Protein AF-A0A838QCN3-F1 (afdb_monomer_lite)

Sequence (156 aa):
LEPGNYALVCQIGGAREDRSRSHLLNGMVRPLTVVASRGKRASQPKPDVHARIIGEGVVEFSKPLVAGRQVIRVENTTSSRLEFKFMRPPNGVTAREFLAAKGDHDGRPAGGLSSVPQGMTVTTTIDFEPGEYIVGTWASIRHETSRAFTIAHRRR

Structure (mmCIF, N/CA/C/O backbone):
data_AF-A0A838QCN3-F1
#
_entry.id   AF-A0A838QCN3-F1
#
loop_
_atom_site.group_PDB
_atom_site.id
_atom_site.type_symbol
_atom_site.label_atom_id
_atom_site.label_alt_id
_atom_site.label_comp_id
_atom_site.label_asym_id
_atom_site.label_entity_id
_atom_site.label_seq_id
_atom_site.pdbx_PDB_ins_code
_atom_site.Cartn_x
_atom_site.Cartn_y
_atom_site.Cartn_z
_atom_site.occupancy
_atom_site.B_iso_or_equiv
_atom_site.auth_seq_id
_atom_site.auth_comp_id
_atom_site.auth_asym_id
_atom_site.auth_atom_id
_atom_site.pdbx_PDB_model_num
ATOM 1 N N . LEU A 1 1 ? -15.468 3.281 15.623 1.00 86.44 1 LEU A N 1
ATOM 2 C CA . LEU A 1 1 ? -16.842 3.416 15.111 1.00 86.44 1 LEU A CA 1
ATOM 3 C C . LEU A 1 1 ? -17.746 3.094 16.272 1.00 86.44 1 LEU A C 1
ATOM 5 O O . LEU A 1 1 ? -17.476 2.106 16.950 1.00 86.44 1 LEU A O 1
ATOM 9 N N . GLU A 1 2 ? -18.723 3.951 16.525 1.00 92.94 2 GLU A N 1
ATOM 10 C CA . GLU A 1 2 ? -19.750 3.653 17.517 1.00 92.94 2 GLU A CA 1
ATOM 11 C C . GLU A 1 2 ? -20.614 2.475 17.040 1.00 92.94 2 GLU A C 1
ATOM 13 O O . GLU A 1 2 ? -20.627 2.177 15.840 1.00 92.94 2 GLU A O 1
ATOM 18 N N . PRO A 1 3 ? -21.306 1.765 17.945 1.00 95.88 3 PRO A N 1
ATOM 19 C CA . PRO A 1 3 ? -22.254 0.734 17.546 1.00 95.88 3 PRO A CA 1
ATOM 20 C C . PRO A 1 3 ? -23.342 1.318 16.637 1.00 95.88 3 PRO A C 1
ATOM 22 O O . PRO A 1 3 ? -23.923 2.356 16.947 1.00 95.88 3 PRO A O 1
ATOM 25 N N . GLY A 1 4 ? -23.629 0.657 15.517 1.00 97.50 4 GLY A N 1
ATOM 26 C CA . GLY A 1 4 ? -24.594 1.150 14.539 1.00 97.50 4 GLY A CA 1
ATOM 27 C C . GLY A 1 4 ? -24.461 0.510 13.162 1.00 97.50 4 GLY A C 1
ATOM 28 O O . GLY A 1 4 ? -23.613 -0.351 12.927 1.00 97.50 4 GLY A O 1
ATOM 29 N N . ASN A 1 5 ? -25.315 0.946 12.239 1.00 97.94 5 ASN A N 1
ATOM 30 C CA . ASN A 1 5 ? -25.295 0.505 10.848 1.00 97.94 5 ASN A CA 1
ATOM 31 C C . ASN A 1 5 ? -24.594 1.548 9.975 1.00 97.94 5 ASN A C 1
ATOM 33 O O . ASN A 1 5 ? -24.921 2.731 10.008 1.00 97.94 5 ASN A O 1
ATOM 37 N N . TYR A 1 6 ? -23.641 1.081 9.180 1.00 97.31 6 TYR A N 1
ATOM 38 C CA . TYR A 1 6 ? -22.808 1.860 8.275 1.00 97.31 6 TYR A CA 1
ATOM 39 C C . TYR A 1 6 ? -22.867 1.261 6.867 1.00 97.31 6 TYR A C 1
ATOM 41 O O . TYR A 1 6 ? -23.347 0.144 6.664 1.00 97.31 6 TYR A O 1
ATOM 49 N N . ALA A 1 7 ? -22.325 1.987 5.893 1.00 94.88 7 ALA A N 1
ATOM 50 C CA . ALA A 1 7 ? -22.096 1.485 4.547 1.00 94.88 7 ALA A CA 1
ATOM 51 C C . ALA A 1 7 ? -20.616 1.621 4.183 1.00 94.88 7 ALA A C 1
ATOM 53 O O . ALA A 1 7 ? -20.007 2.674 4.370 1.00 94.88 7 ALA A O 1
ATOM 54 N N . LEU A 1 8 ? -20.047 0.553 3.635 1.00 92.81 8 LEU A N 1
ATOM 55 C CA . LEU A 1 8 ? -18.793 0.602 2.896 1.00 92.81 8 LEU A CA 1
ATOM 56 C C . LEU A 1 8 ? -19.123 1.040 1.470 1.00 92.81 8 LEU A C 1
ATOM 58 O O . LEU A 1 8 ? -19.928 0.388 0.809 1.00 92.81 8 LEU A O 1
ATOM 62 N N . VAL A 1 9 ? -18.524 2.138 1.010 1.00 90.81 9 VAL A N 1
ATOM 63 C CA . VAL A 1 9 ? -18.814 2.747 -0.297 1.00 90.81 9 VAL A CA 1
ATOM 64 C C . VAL A 1 9 ? -17.534 2.975 -1.092 1.00 90.81 9 VAL A C 1
ATOM 66 O O . VAL A 1 9 ? -16.522 3.411 -0.542 1.00 90.81 9 VAL A O 1
ATOM 69 N N . CYS A 1 10 ? -17.584 2.724 -2.400 1.00 86.31 10 CYS A N 1
ATOM 70 C CA . CYS A 1 10 ? -16.545 3.148 -3.333 1.00 86.31 10 CYS A CA 1
ATOM 71 C C . CYS A 1 10 ? -16.998 4.418 -4.064 1.00 86.31 10 CYS A C 1
ATOM 73 O O . CYS A 1 10 ? -17.959 4.385 -4.829 1.00 86.31 10 CYS A O 1
ATOM 75 N N . GLN A 1 11 ? -16.304 5.537 -3.843 1.00 84.50 11 GLN A N 1
ATOM 76 C CA . GLN A 1 11 ? -16.621 6.833 -4.469 1.00 84.50 11 GLN A CA 1
ATOM 77 C C . GLN A 1 11 ? -15.823 7.087 -5.759 1.00 84.50 11 GLN A C 1
ATOM 79 O O . GLN A 1 11 ? -15.591 8.230 -6.141 1.00 84.50 11 GLN A O 1
ATOM 84 N N . ILE A 1 12 ? -15.356 6.025 -6.416 1.00 82.94 12 ILE A N 1
ATOM 85 C CA . ILE A 1 12 ? -14.648 6.146 -7.691 1.00 82.94 12 ILE A CA 1
ATOM 86 C C . ILE A 1 12 ? -15.667 6.410 -8.804 1.00 82.94 12 ILE A C 1
ATOM 88 O O . ILE A 1 12 ? -16.693 5.734 -8.891 1.00 82.94 12 ILE A O 1
ATOM 92 N N . GLY A 1 13 ? -15.353 7.392 -9.651 1.00 81.62 13 GLY A N 1
ATOM 93 C CA . GLY A 1 13 ? -16.214 7.850 -10.735 1.00 81.62 13 GLY A CA 1
ATOM 94 C C . GLY A 1 13 ? -17.307 8.798 -10.247 1.00 81.62 13 GLY A C 1
ATOM 95 O O . GLY A 1 13 ? -18.091 8.481 -9.348 1.00 81.62 13 GLY A O 1
ATOM 96 N N . GLY A 1 14 ? -17.356 9.984 -10.849 1.00 79.62 14 GLY A N 1
ATOM 97 C CA . GLY A 1 14 ? -18.348 10.993 -10.520 1.00 79.62 14 GLY A CA 1
ATOM 98 C C . GLY A 1 14 ? -19.618 10.807 -11.342 1.00 79.62 14 GLY A C 1
ATOM 99 O O . GLY A 1 14 ? -19.599 10.792 -12.570 1.00 79.62 14 GLY A O 1
ATOM 100 N N . ALA A 1 15 ? -20.748 10.672 -10.650 1.00 80.81 15 ALA A N 1
ATOM 101 C CA . ALA A 1 15 ? -22.055 10.575 -11.295 1.00 80.81 15 ALA A CA 1
ATOM 102 C C . ALA A 1 15 ? -22.491 11.890 -11.965 1.00 80.81 15 ALA A C 1
ATOM 104 O O . ALA A 1 15 ? -23.442 11.885 -12.743 1.00 80.81 15 ALA A O 1
ATOM 105 N N . ARG A 1 16 ? -21.819 13.005 -11.636 1.00 83.50 16 ARG A N 1
ATOM 106 C CA . ARG A 1 16 ? -22.045 14.313 -12.254 1.00 83.50 16 ARG A CA 1
ATOM 107 C C . ARG A 1 16 ? -21.484 14.353 -13.675 1.00 83.50 16 ARG A C 1
ATOM 109 O O . ARG A 1 16 ? -22.098 14.965 -14.539 1.00 83.50 16 ARG A O 1
ATOM 116 N N . GLU A 1 17 ? -20.342 13.711 -13.894 1.00 82.38 17 GLU A N 1
ATOM 117 C CA . GLU A 1 17 ? -19.676 13.632 -15.190 1.00 82.38 17 GLU A CA 1
ATOM 118 C C . GLU A 1 17 ? -20.224 12.471 -16.026 1.00 82.38 17 GLU A C 1
ATOM 120 O O . 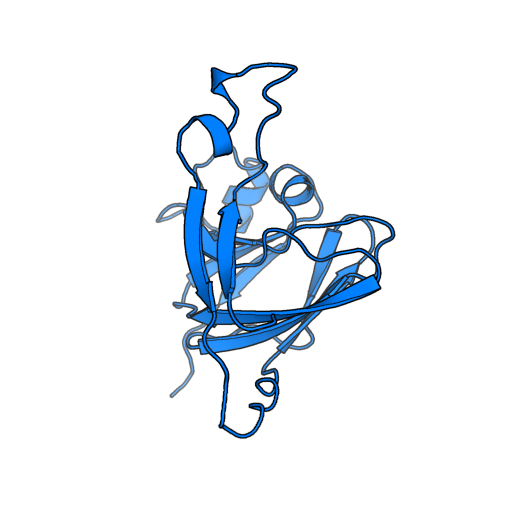GLU A 1 17 ? -20.601 12.668 -17.177 1.00 82.38 17 GLU A O 1
ATOM 125 N N . ASP A 1 18 ? -20.287 11.266 -15.451 1.00 84.88 18 ASP A N 1
ATOM 126 C CA . ASP A 1 18 ? -20.785 10.066 -16.127 1.00 84.88 18 ASP A CA 1
ATOM 127 C C . ASP A 1 18 ? -21.299 9.048 -15.103 1.00 84.88 18 ASP A C 1
ATOM 129 O O . ASP A 1 18 ? -20.542 8.382 -14.387 1.00 84.88 18 ASP A O 1
ATOM 133 N N . ARG A 1 19 ? -22.624 8.887 -15.062 1.00 85.06 19 ARG A N 1
ATOM 134 C CA . ARG A 1 19 ? -23.293 7.953 -14.153 1.00 85.06 19 ARG A CA 1
ATOM 135 C C . ARG A 1 19 ? -22.825 6.509 -14.347 1.00 85.06 19 ARG A C 1
ATOM 137 O O . ARG A 1 19 ? -22.718 5.793 -13.354 1.00 85.06 19 ARG A O 1
ATOM 144 N N . SER A 1 20 ? -22.508 6.099 -15.577 1.00 88.44 20 SER A N 1
ATOM 145 C CA . SER A 1 20 ? -22.066 4.732 -15.886 1.00 88.44 20 SER A CA 1
ATOM 146 C C . SER A 1 20 ? -20.694 4.403 -15.299 1.00 88.44 20 SER A C 1
ATOM 148 O O . SER A 1 20 ? -20.376 3.235 -15.091 1.00 88.44 20 SER A O 1
ATOM 150 N N . ARG A 1 21 ? -19.896 5.421 -14.955 1.00 87.31 21 ARG A N 1
ATOM 151 C CA . ARG A 1 21 ? -18.592 5.259 -14.301 1.00 87.31 21 ARG A CA 1
ATOM 152 C C . ARG A 1 21 ? -18.670 5.295 -12.781 1.00 87.31 21 ARG A C 1
ATOM 154 O O . ARG A 1 21 ? -17.667 5.022 -12.132 1.00 87.31 21 ARG A O 1
ATOM 161 N N . SER A 1 22 ? -19.820 5.627 -12.191 1.00 91.12 22 SER A N 1
ATOM 162 C CA . SER A 1 22 ? -19.945 5.723 -10.737 1.00 91.12 22 SER A CA 1
ATOM 163 C C . SER A 1 22 ? -19.988 4.341 -10.095 1.00 91.12 22 SER A C 1
ATOM 165 O O . SER A 1 22 ? -20.984 3.626 -10.178 1.00 91.12 22 SER A O 1
ATOM 167 N N . HIS A 1 23 ? -18.923 3.980 -9.384 1.00 91.50 23 HIS A N 1
ATOM 168 C CA . HIS A 1 23 ? -18.835 2.693 -8.701 1.00 91.50 23 HIS A CA 1
ATOM 169 C C . HIS A 1 23 ? -19.964 2.514 -7.677 1.00 91.50 23 HIS A C 1
ATOM 171 O O . HIS A 1 23 ? -20.567 1.444 -7.614 1.00 91.50 23 HIS A O 1
ATOM 177 N N . LEU A 1 24 ? -20.301 3.566 -6.920 1.00 91.69 24 LEU A N 1
ATOM 178 C CA . LEU A 1 24 ? -21.406 3.548 -5.959 1.00 91.69 24 LEU A CA 1
ATOM 179 C C . LEU A 1 24 ? -22.745 3.208 -6.629 1.00 91.69 24 LEU A C 1
ATOM 181 O O . LEU A 1 24 ? -23.448 2.310 -6.170 1.00 91.69 24 LEU A O 1
ATOM 185 N N . LEU A 1 25 ? -23.095 3.907 -7.715 1.00 91.50 25 LEU A N 1
ATOM 186 C CA . LEU A 1 25 ? -24.373 3.699 -8.406 1.00 91.50 25 LEU A CA 1
ATOM 187 C C . LEU A 1 25 ? -24.415 2.385 -9.193 1.00 91.50 25 LEU A C 1
ATOM 189 O O . LEU A 1 25 ? -25.497 1.852 -9.415 1.00 91.50 25 LEU A O 1
ATOM 193 N N . ASN A 1 26 ? -23.249 1.836 -9.531 1.00 91.19 26 ASN A N 1
ATOM 194 C CA . ASN A 1 26 ? -23.091 0.502 -10.106 1.00 91.19 26 ASN A CA 1
ATOM 195 C C . ASN A 1 26 ? -23.017 -0.613 -9.045 1.00 91.19 26 ASN A C 1
ATOM 197 O O . ASN A 1 26 ? -22.649 -1.744 -9.356 1.00 91.19 26 ASN A O 1
ATOM 201 N N . GLY A 1 27 ? -23.357 -0.316 -7.787 1.00 93.25 27 GLY A N 1
ATOM 202 C CA . GLY A 1 27 ? -23.536 -1.328 -6.747 1.00 93.25 27 GLY A CA 1
ATOM 203 C C . GLY A 1 27 ? -22.300 -1.630 -5.901 1.00 93.25 27 GLY A C 1
ATOM 204 O O . GLY A 1 27 ? -22.347 -2.559 -5.097 1.00 93.25 27 GLY A O 1
ATOM 205 N N . MET A 1 28 ? -21.213 -0.850 -5.993 1.00 94.56 28 MET A N 1
ATOM 206 C CA . MET A 1 28 ? -20.080 -0.951 -5.055 1.00 94.56 28 MET A CA 1
ATOM 207 C C . MET A 1 28 ? -20.399 -0.295 -3.703 1.00 94.56 28 MET A C 1
ATOM 209 O O . MET A 1 28 ? -19.743 0.653 -3.255 1.00 94.56 28 MET A O 1
ATOM 213 N N . VAL A 1 29 ? -21.426 -0.831 -3.051 1.00 95.19 29 VAL A N 1
ATOM 214 C CA . VAL A 1 29 ? -21.869 -0.493 -1.704 1.00 95.19 29 VAL A CA 1
ATOM 215 C C . VAL A 1 29 ? -22.172 -1.772 -0.935 1.00 95.19 29 VAL A C 1
ATOM 217 O O . VAL A 1 29 ? -22.745 -2.716 -1.476 1.00 95.19 29 VAL A O 1
ATOM 220 N N . ARG A 1 30 ? -21.788 -1.823 0.342 1.00 96.88 30 ARG A N 1
ATOM 221 C CA . ARG A 1 30 ? -22.092 -2.963 1.214 1.00 96.88 30 ARG A CA 1
ATOM 222 C C . ARG A 1 30 ? -22.452 -2.502 2.626 1.00 96.88 30 ARG A C 1
ATOM 224 O O . ARG A 1 30 ? -21.727 -1.669 3.172 1.00 96.88 30 ARG A O 1
ATOM 231 N N . PRO A 1 31 ? -23.526 -3.030 3.241 1.00 96.25 31 PRO A N 1
ATOM 232 C CA . PRO A 1 31 ? -23.837 -2.722 4.630 1.00 96.25 31 PRO A CA 1
ATOM 233 C C . PRO A 1 31 ? -22.763 -3.280 5.573 1.00 96.25 31 PRO A C 1
ATOM 235 O O . PRO A 1 31 ? -22.201 -4.353 5.343 1.00 96.25 31 PRO A O 1
ATOM 238 N N . LEU A 1 32 ? -22.500 -2.542 6.647 1.00 96.56 32 LEU A N 1
ATOM 239 C CA . LEU A 1 32 ? -21.604 -2.902 7.738 1.00 96.56 32 LEU A CA 1
ATOM 240 C C . LEU A 1 32 ? -22.307 -2.613 9.064 1.00 96.56 32 LEU A C 1
ATOM 242 O O . LEU A 1 32 ? -22.543 -1.456 9.401 1.00 96.56 32 LEU A O 1
ATOM 246 N N . THR A 1 33 ? -22.587 -3.649 9.845 1.00 97.56 33 THR A N 1
ATOM 247 C CA . THR A 1 33 ? -23.078 -3.480 11.216 1.00 97.56 33 THR A CA 1
ATOM 248 C C . THR A 1 33 ? -21.900 -3.511 12.179 1.00 97.56 33 THR A C 1
ATOM 250 O O . THR A 1 33 ? -21.170 -4.497 12.264 1.00 97.56 33 THR A O 1
ATOM 253 N N . VAL A 1 34 ? -21.712 -2.418 12.911 1.00 95.81 34 VAL A N 1
ATOM 254 C CA . VAL A 1 34 ? -20.744 -2.305 14.000 1.00 95.81 34 VAL A CA 1
ATOM 255 C C . VAL A 1 34 ? -21.466 -2.619 15.303 1.00 95.81 34 VAL A C 1
ATOM 257 O O . VAL A 1 34 ? -22.446 -1.967 15.655 1.00 95.81 34 VAL A O 1
ATOM 260 N N . VAL A 1 35 ? -20.970 -3.612 16.032 1.00 94.88 35 VAL A N 1
ATOM 261 C CA . VAL A 1 35 ? -21.467 -3.971 17.366 1.00 94.88 35 VAL A CA 1
ATOM 262 C C . VAL A 1 35 ? -20.575 -3.381 18.452 1.00 94.88 35 VAL A C 1
ATOM 264 O O . VAL A 1 35 ? -19.389 -3.127 18.232 1.00 94.88 35 VAL A O 1
ATOM 267 N N . ALA A 1 36 ? -21.134 -3.184 19.646 1.00 92.81 36 ALA A N 1
ATOM 268 C CA . ALA A 1 36 ? -20.362 -2.745 20.802 1.00 92.81 36 ALA A CA 1
ATOM 269 C C . ALA A 1 36 ? -19.256 -3.753 21.134 1.00 92.81 36 ALA A C 1
ATOM 271 O O . ALA A 1 36 ? -19.523 -4.920 21.424 1.00 92.81 36 ALA A O 1
ATOM 272 N N . SER A 1 37 ? -18.006 -3.285 21.132 1.00 88.44 37 SER A N 1
ATOM 273 C CA . SER A 1 37 ? -16.895 -4.077 21.649 1.00 88.44 37 SER A CA 1
ATOM 274 C C . SER A 1 37 ? -16.901 -4.022 23.171 1.00 88.44 37 SER A C 1
ATOM 276 O O . SER A 1 37 ? -16.817 -2.947 23.758 1.00 88.44 37 SER A O 1
ATOM 278 N N . ARG A 1 38 ? -16.941 -5.193 23.808 1.00 86.25 38 ARG A N 1
ATOM 279 C CA . ARG A 1 38 ? -16.686 -5.350 25.251 1.00 86.25 38 ARG A CA 1
ATOM 280 C C . ARG A 1 38 ? -15.249 -5.792 25.548 1.00 86.25 38 ARG A C 1
ATOM 282 O O . ARG A 1 38 ? -14.867 -5.920 26.705 1.00 86.25 38 ARG A O 1
ATOM 289 N N . GLY A 1 39 ? -14.460 -6.059 24.505 1.00 83.56 39 GLY A N 1
ATOM 290 C CA . GLY A 1 39 ? -13.083 -6.530 24.617 1.00 83.56 39 GLY A CA 1
ATOM 291 C C . GLY A 1 39 ? -12.073 -5.391 24.740 1.00 83.56 39 GLY A C 1
ATOM 292 O O . GLY A 1 39 ? -12.334 -4.256 24.333 1.00 83.56 39 GLY A O 1
ATOM 293 N N . LYS A 1 40 ? -10.880 -5.716 25.258 1.00 84.62 40 LYS A N 1
ATOM 294 C CA . LYS A 1 40 ? -9.736 -4.796 25.231 1.00 84.62 40 LYS A CA 1
ATOM 295 C C . LYS A 1 40 ? -9.415 -4.428 23.785 1.00 84.62 40 LYS A C 1
ATOM 297 O O . LYS A 1 40 ? -9.402 -5.286 22.903 1.00 84.62 40 LYS A O 1
ATOM 302 N N . ARG A 1 41 ? -9.126 -3.147 23.551 1.00 83.81 41 ARG A N 1
ATOM 303 C CA . ARG A 1 41 ? -8.653 -2.669 22.251 1.00 83.81 41 ARG A CA 1
ATOM 304 C C . ARG A 1 41 ? -7.368 -3.419 21.891 1.00 83.81 41 ARG A C 1
ATOM 306 O O . ARG A 1 41 ? -6.399 -3.362 22.645 1.00 83.81 41 ARG A O 1
ATOM 313 N N . ALA A 1 42 ? -7.372 -4.107 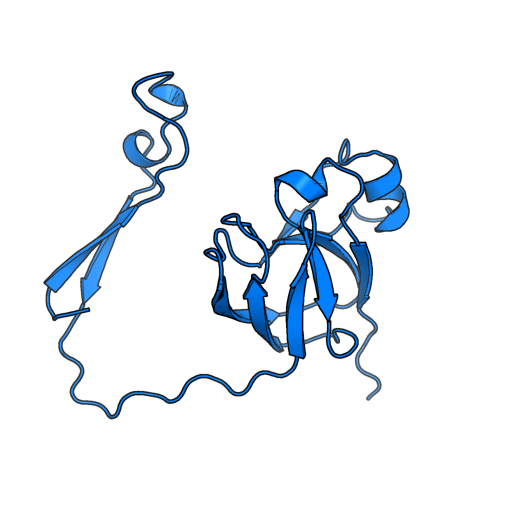20.751 1.00 84.19 42 ALA A N 1
ATOM 314 C CA . ALA A 1 42 ? -6.169 -4.735 20.225 1.00 84.19 42 ALA A CA 1
ATOM 315 C C . ALA A 1 42 ? -5.104 -3.666 19.937 1.00 84.19 42 ALA A C 1
ATOM 317 O O . ALA A 1 42 ? -5.417 -2.581 19.433 1.00 84.19 42 ALA A O 1
ATOM 318 N N . SER A 1 43 ? -3.849 -3.969 20.263 1.00 88.19 43 SER A N 1
ATOM 319 C CA . SER A 1 43 ? -2.716 -3.156 19.835 1.00 88.19 43 SER A CA 1
ATOM 320 C C . SER A 1 43 ? -2.568 -3.222 18.315 1.00 88.19 43 SER A C 1
ATOM 322 O O . SER A 1 43 ? -2.989 -4.182 17.665 1.00 88.19 43 SER A O 1
ATOM 324 N N . GLN A 1 44 ? -1.961 -2.188 17.732 1.00 86.06 44 GLN A N 1
ATOM 325 C CA . GLN A 1 44 ? -1.586 -2.262 16.325 1.00 86.06 44 GLN A CA 1
ATOM 326 C C . GLN A 1 44 ? -0.555 -3.383 16.116 1.00 86.06 44 GLN A C 1
ATOM 328 O O . GLN A 1 44 ? 0.315 -3.572 16.974 1.00 86.06 44 GLN A O 1
ATOM 333 N N . PRO A 1 45 ? -0.617 -4.105 14.983 1.00 91.00 45 PRO A N 1
ATOM 334 C CA . PRO A 1 45 ? 0.418 -5.061 14.625 1.00 91.00 45 PRO A CA 1
ATOM 335 C C . PRO A 1 45 ? 1.793 -4.388 14.600 1.00 91.00 45 PRO A C 1
ATOM 337 O O . PRO A 1 45 ? 1.943 -3.286 14.064 1.00 91.00 45 PRO A O 1
ATOM 340 N N . LYS A 1 46 ? 2.804 -5.057 15.162 1.00 95.69 46 LYS A N 1
ATOM 341 C CA . LYS A 1 46 ? 4.194 -4.608 15.047 1.00 95.69 46 LYS A CA 1
ATOM 342 C C . LYS A 1 46 ? 4.603 -4.677 13.569 1.00 95.69 46 LYS A C 1
ATOM 344 O O . LYS A 1 46 ? 4.430 -5.738 12.972 1.00 95.69 46 LYS A O 1
ATOM 349 N N . PRO A 1 47 ? 5.128 -3.592 12.974 1.00 97.31 47 PRO A N 1
ATOM 350 C CA . PRO A 1 47 ? 5.548 -3.622 11.584 1.00 97.31 47 PRO A CA 1
ATOM 351 C C . PRO A 1 47 ? 6.802 -4.475 11.407 1.00 97.31 47 PRO A C 1
ATOM 353 O O . PRO A 1 47 ? 7.756 -4.375 12.181 1.00 97.31 47 PRO A O 1
ATOM 356 N N . ASP A 1 48 ? 6.802 -5.273 10.346 1.00 97.75 48 ASP A N 1
ATOM 357 C CA . ASP A 1 48 ? 7.990 -5.948 9.850 1.00 97.75 48 ASP A CA 1
ATOM 358 C C . ASP A 1 48 ? 8.868 -4.955 9.094 1.00 97.75 48 ASP A C 1
ATOM 360 O O . ASP A 1 48 ? 10.079 -4.940 9.299 1.00 97.75 48 ASP A O 1
ATOM 364 N N . VAL A 1 49 ? 8.263 -4.113 8.248 1.00 97.31 49 VAL A N 1
ATOM 365 C CA . VAL A 1 49 ? 8.940 -3.166 7.349 1.00 97.31 49 VAL A CA 1
ATOM 366 C C . VAL A 1 49 ? 8.290 -1.788 7.447 1.00 97.31 49 VAL A C 1
ATOM 368 O O . VAL A 1 49 ? 7.073 -1.665 7.589 1.00 97.31 49 VAL A O 1
ATOM 371 N N . HIS A 1 50 ? 9.106 -0.741 7.353 1.00 97.88 50 HIS A N 1
ATOM 372 C CA . HIS A 1 50 ? 8.632 0.629 7.201 1.00 97.88 50 HIS A CA 1
ATOM 373 C C . HIS A 1 50 ? 8.772 1.035 5.736 1.00 97.88 50 HIS A C 1
ATOM 375 O O . HIS A 1 50 ? 9.828 0.829 5.140 1.00 97.88 50 HIS A O 1
ATOM 381 N N . ALA A 1 51 ? 7.713 1.600 5.168 1.00 96.81 51 ALA A N 1
ATOM 382 C CA . ALA A 1 51 ? 7.698 2.179 3.837 1.00 96.81 51 ALA A CA 1
ATOM 383 C C . ALA A 1 51 ? 7.452 3.687 3.948 1.00 96.81 51 ALA A C 1
ATOM 385 O O . ALA A 1 51 ? 6.540 4.108 4.657 1.00 96.81 51 ALA A O 1
ATOM 386 N N . ARG A 1 52 ? 8.235 4.494 3.237 1.00 96.31 52 ARG A N 1
ATOM 387 C CA . ARG A 1 52 ? 8.027 5.938 3.105 1.00 96.31 52 ARG A CA 1
ATOM 388 C C . ARG A 1 52 ? 7.701 6.278 1.662 1.00 96.31 52 ARG A C 1
ATOM 390 O O . ARG A 1 52 ? 8.409 5.842 0.759 1.00 96.31 52 ARG A O 1
ATOM 397 N N . ILE A 1 53 ? 6.644 7.057 1.466 1.00 93.38 53 ILE A N 1
ATOM 398 C CA . ILE A 1 53 ? 6.295 7.666 0.184 1.00 93.38 53 ILE A CA 1
ATOM 399 C C . ILE A 1 53 ? 6.833 9.093 0.203 1.00 93.38 53 ILE A C 1
ATOM 401 O O . ILE A 1 53 ? 6.409 9.899 1.035 1.00 93.38 53 ILE A O 1
ATOM 405 N N . ILE A 1 54 ? 7.774 9.381 -0.692 1.00 90.62 54 ILE A N 1
ATOM 406 C CA . ILE A 1 54 ? 8.530 10.635 -0.742 1.00 90.62 54 ILE A CA 1
ATOM 407 C C . ILE A 1 54 ? 8.464 11.262 -2.137 1.00 90.62 54 ILE A C 1
ATOM 409 O O . ILE A 1 54 ? 8.152 10.580 -3.116 1.00 90.62 54 ILE A O 1
ATOM 413 N N . GLY A 1 55 ? 8.796 12.554 -2.226 1.00 86.62 55 GLY A N 1
ATOM 414 C CA . GLY A 1 55 ? 8.879 13.283 -3.496 1.00 86.62 55 GLY A CA 1
ATOM 415 C C . GLY A 1 55 ? 7.631 13.088 -4.360 1.00 86.62 55 GLY A C 1
ATOM 416 O O . GLY A 1 55 ? 6.507 13.227 -3.883 1.00 86.62 55 GLY A O 1
ATOM 417 N N . GLU A 1 56 ? 7.837 12.696 -5.613 1.00 80.00 56 GLU A N 1
ATOM 418 C CA . GLU A 1 56 ? 6.783 12.427 -6.599 1.00 80.00 56 GLU A CA 1
ATOM 419 C C . GLU A 1 56 ? 6.251 10.977 -6.538 1.00 80.00 56 GLU A C 1
ATOM 421 O O . GLU A 1 56 ? 6.019 10.320 -7.555 1.00 80.00 56 GLU A O 1
ATOM 426 N N . GLY A 1 57 ? 6.068 10.443 -5.326 1.00 79.25 57 GLY A N 1
ATOM 427 C CA . GLY A 1 57 ? 5.490 9.112 -5.106 1.00 79.25 57 GLY A CA 1
ATOM 428 C C . GLY A 1 57 ? 6.494 7.958 -5.105 1.00 79.25 57 GLY A C 1
ATOM 429 O O . GLY A 1 57 ? 6.091 6.800 -5.223 1.00 79.25 57 GLY A O 1
ATOM 430 N N . VAL A 1 58 ? 7.785 8.254 -4.938 1.00 85.69 58 VAL A N 1
ATOM 431 C CA . VAL A 1 58 ? 8.828 7.235 -4.776 1.00 85.69 58 VAL A CA 1
ATOM 432 C C . VAL A 1 58 ? 8.623 6.511 -3.450 1.00 85.69 58 VAL A C 1
ATOM 434 O O . VAL A 1 58 ? 8.392 7.134 -2.414 1.00 85.69 58 VAL A O 1
ATOM 437 N N . VAL A 1 59 ? 8.737 5.185 -3.483 1.00 90.88 59 VAL A N 1
ATOM 438 C CA . VAL A 1 59 ? 8.620 4.334 -2.298 1.00 90.88 59 VAL A CA 1
ATOM 439 C C . VAL A 1 59 ? 9.996 3.863 -1.840 1.00 90.88 59 VAL A C 1
ATOM 441 O O . VAL A 1 59 ? 10.750 3.242 -2.593 1.00 90.88 59 VAL A O 1
ATOM 444 N N . GLU A 1 60 ? 10.309 4.107 -0.574 1.00 93.25 60 GLU A N 1
ATOM 445 C CA . GLU A 1 60 ? 11.508 3.604 0.091 1.00 93.25 60 GLU A CA 1
ATOM 446 C C . GLU A 1 60 ? 11.135 2.631 1.200 1.00 93.25 60 GLU A C 1
ATOM 448 O O . GLU A 1 60 ? 10.297 2.941 2.045 1.00 93.25 60 GLU A O 1
ATOM 453 N N . PHE A 1 61 ? 11.781 1.466 1.221 1.00 95.00 61 PHE A N 1
ATOM 454 C CA . PHE A 1 61 ? 11.625 0.489 2.292 1.00 95.00 61 PHE A CA 1
ATOM 455 C C . PHE A 1 61 ? 12.824 0.528 3.232 1.00 95.00 61 PHE A C 1
ATOM 457 O O . PHE A 1 61 ? 13.966 0.597 2.787 1.00 95.00 61 PHE A O 1
ATOM 464 N N . SER A 1 62 ? 12.576 0.393 4.534 1.00 96.69 62 SER A N 1
ATOM 465 C CA . SER A 1 62 ? 13.632 0.323 5.551 1.00 96.69 62 SER A CA 1
ATOM 466 C C . SER A 1 62 ? 14.516 -0.922 5.434 1.00 96.69 62 SER A C 1
ATOM 468 O O . SER A 1 62 ? 15.603 -0.962 5.999 1.00 96.69 62 SER A O 1
ATOM 470 N N . LYS A 1 63 ? 14.020 -1.970 4.769 1.00 94.50 63 LYS A N 1
ATOM 471 C CA . LYS A 1 63 ? 14.738 -3.206 4.439 1.00 94.50 63 LYS A CA 1
ATOM 472 C C . LYS A 1 63 ? 14.024 -3.932 3.288 1.00 94.50 63 LYS A C 1
ATOM 474 O O . LYS A 1 63 ? 12.850 -3.641 3.049 1.00 94.50 63 LYS A O 1
ATOM 479 N N . PRO A 1 64 ? 14.681 -4.884 2.601 1.00 93.69 64 PRO A N 1
ATOM 480 C CA . PRO A 1 64 ? 14.041 -5.669 1.548 1.00 93.69 64 PRO A CA 1
ATOM 481 C C . PRO A 1 64 ? 12.786 -6.408 2.034 1.00 93.69 64 PRO A C 1
ATOM 483 O O . PRO A 1 64 ? 12.757 -6.934 3.150 1.00 93.69 64 PRO A O 1
ATOM 486 N N . LEU A 1 65 ? 11.765 -6.472 1.176 1.00 93.44 65 LEU A N 1
ATOM 487 C CA . LEU A 1 65 ? 10.589 -7.318 1.387 1.00 93.44 65 LEU A CA 1
ATOM 488 C C . LEU A 1 65 ? 10.959 -8.792 1.172 1.00 93.44 65 LEU A C 1
ATOM 490 O O . LEU A 1 65 ? 11.793 -9.120 0.328 1.00 93.44 65 LEU A O 1
ATOM 494 N N . VAL A 1 66 ? 10.321 -9.686 1.926 1.00 94.94 66 VAL A N 1
ATOM 495 C CA . VAL A 1 66 ? 10.526 -11.139 1.829 1.00 94.94 66 VAL A CA 1
ATOM 496 C C . VAL A 1 66 ? 9.195 -11.858 1.661 1.00 94.94 66 VAL A C 1
ATOM 498 O O . VAL A 1 66 ? 8.150 -11.336 2.049 1.00 94.94 66 VAL A O 1
ATOM 501 N N . ALA A 1 67 ? 9.245 -13.071 1.108 1.00 95.62 67 ALA A N 1
ATOM 502 C CA . ALA A 1 67 ? 8.063 -13.903 0.946 1.00 95.62 67 ALA A CA 1
ATOM 503 C C . ALA A 1 67 ? 7.390 -14.233 2.295 1.00 95.62 67 ALA A C 1
ATOM 505 O O . ALA A 1 67 ? 8.049 -14.376 3.333 1.00 95.62 67 ALA A O 1
ATOM 506 N N . GLY A 1 68 ? 6.072 -14.407 2.243 1.00 96.06 68 GLY A N 1
ATOM 507 C CA . GLY A 1 68 ? 5.177 -14.608 3.375 1.00 96.06 68 GLY A CA 1
ATOM 508 C C . GLY A 1 68 ? 4.453 -13.331 3.799 1.00 96.06 68 GLY A C 1
ATOM 509 O O . GLY A 1 68 ? 4.524 -12.290 3.144 1.00 96.06 68 GLY A O 1
ATOM 510 N N . ARG A 1 69 ? 3.746 -13.429 4.927 1.00 96.31 69 ARG A N 1
ATOM 511 C CA . ARG A 1 69 ? 3.021 -12.317 5.543 1.00 96.31 69 ARG A CA 1
ATOM 512 C C . ARG A 1 69 ? 3.989 -11.217 5.980 1.00 96.31 69 ARG A C 1
ATOM 514 O O . ARG A 1 69 ? 4.911 -11.488 6.747 1.00 96.31 69 ARG A O 1
ATOM 521 N N . GLN A 1 70 ? 3.764 -9.992 5.516 1.00 96.44 70 GLN A N 1
ATOM 522 C CA . GLN A 1 70 ? 4.512 -8.791 5.894 1.00 96.44 70 GLN A CA 1
ATOM 523 C C . GLN A 1 70 ? 3.553 -7.717 6.405 1.00 96.44 70 GLN A C 1
ATOM 525 O O . GLN A 1 70 ? 2.657 -7.275 5.681 1.00 96.44 70 GLN A O 1
ATOM 530 N N . VAL A 1 71 ? 3.759 -7.259 7.637 1.00 97.50 71 VAL A N 1
ATOM 531 C CA . VAL A 1 71 ? 3.124 -6.057 8.181 1.00 97.50 71 VAL A CA 1
ATOM 532 C C . VAL A 1 71 ? 3.959 -4.847 7.776 1.00 97.50 71 VAL A C 1
ATOM 534 O O . VAL A 1 71 ? 5.103 -4.693 8.202 1.00 97.50 71 VAL A O 1
ATOM 537 N N . ILE A 1 72 ? 3.382 -3.961 6.971 1.00 97.62 72 ILE A N 1
ATOM 538 C CA . ILE A 1 72 ? 4.069 -2.779 6.454 1.00 97.62 72 ILE A CA 1
ATOM 539 C C . ILE A 1 72 ? 3.448 -1.534 7.078 1.00 97.62 72 ILE A C 1
ATOM 541 O O . ILE A 1 72 ? 2.250 -1.284 6.924 1.00 97.62 72 ILE A O 1
ATOM 545 N N . ARG A 1 73 ? 4.272 -0.731 7.753 1.00 97.88 73 ARG A N 1
ATOM 546 C CA . ARG A 1 73 ? 3.908 0.624 8.179 1.00 97.88 73 ARG A CA 1
ATOM 547 C C . ARG A 1 73 ? 4.267 1.594 7.061 1.00 97.88 73 ARG A C 1
ATOM 549 O O . ARG A 1 73 ? 5.445 1.794 6.793 1.00 97.88 73 ARG A O 1
ATOM 556 N N . VAL A 1 74 ? 3.263 2.186 6.429 1.00 97.56 74 VAL A N 1
ATOM 557 C CA . VAL A 1 74 ? 3.411 3.111 5.303 1.00 97.56 74 VAL A CA 1
ATOM 558 C C . VAL A 1 74 ? 3.224 4.539 5.796 1.00 97.56 74 VAL A C 1
ATOM 560 O O . VAL A 1 74 ? 2.188 4.861 6.370 1.00 97.56 74 VAL A O 1
ATOM 563 N N . GLU A 1 75 ? 4.206 5.397 5.570 1.00 97.50 75 GLU A N 1
ATOM 564 C CA . GLU A 1 75 ? 4.164 6.824 5.877 1.00 97.50 75 GLU A CA 1
ATOM 565 C C . GLU A 1 75 ? 4.142 7.623 4.573 1.00 97.50 75 GLU A C 1
ATOM 567 O O . GLU A 1 75 ? 5.004 7.432 3.716 1.00 97.50 75 GLU A O 1
ATOM 572 N N . ASN A 1 76 ? 3.172 8.523 4.415 1.00 96.19 76 ASN A N 1
ATOM 573 C CA . ASN A 1 76 ? 3.157 9.461 3.299 1.00 96.19 76 ASN A CA 1
ATOM 574 C C . ASN A 1 76 ? 3.704 10.817 3.746 1.00 96.19 76 ASN A C 1
ATOM 576 O O . ASN A 1 76 ? 3.019 11.561 4.447 1.00 96.19 76 ASN A O 1
ATOM 580 N N . THR A 1 77 ? 4.918 11.149 3.307 1.00 95.81 77 THR A N 1
ATOM 581 C CA . THR A 1 77 ? 5.565 12.425 3.646 1.00 95.81 77 THR A CA 1
ATOM 582 C C . THR A 1 77 ? 5.399 13.484 2.563 1.00 95.81 77 THR A C 1
ATOM 584 O O . THR A 1 77 ? 6.033 14.534 2.630 1.00 95.81 77 THR A O 1
ATOM 587 N N . THR A 1 78 ? 4.604 13.203 1.532 1.00 91.31 78 THR A N 1
ATOM 588 C CA . THR A 1 78 ? 4.318 14.149 0.451 1.00 91.31 78 THR A CA 1
ATOM 589 C C . THR A 1 78 ? 3.190 15.100 0.845 1.00 91.31 78 THR A C 1
ATOM 591 O O . THR A 1 78 ? 2.475 14.871 1.822 1.00 91.31 78 THR A O 1
ATOM 594 N N . SER A 1 79 ? 2.996 16.158 0.059 1.00 91.12 79 SER A N 1
ATOM 595 C CA . SER A 1 79 ? 1.907 17.128 0.225 1.00 91.12 79 SER A CA 1
ATOM 596 C C . SER A 1 79 ? 0.577 16.685 -0.400 1.00 91.12 79 SER A C 1
ATOM 598 O O . SER A 1 79 ? -0.365 17.467 -0.445 1.00 91.12 79 SER A O 1
ATOM 600 N N . SER A 1 80 ? 0.484 15.454 -0.911 1.00 88.31 80 SER A N 1
ATOM 601 C CA . SER A 1 80 ? -0.700 14.952 -1.613 1.00 88.31 80 SER A CA 1
ATOM 602 C C . SER A 1 80 ? -1.181 13.634 -1.026 1.00 88.31 80 SER A C 1
ATOM 604 O O . SER A 1 80 ? -0.410 12.851 -0.477 1.00 88.31 80 SER A O 1
ATOM 606 N N . ARG A 1 81 ? -2.478 13.349 -1.166 1.00 90.06 81 ARG A N 1
ATOM 607 C CA . ARG A 1 81 ? -2.999 11.994 -0.948 1.00 90.06 81 ARG A CA 1
ATOM 608 C C . ARG A 1 81 ? -2.468 11.096 -2.059 1.00 90.06 81 ARG A C 1
ATOM 610 O O . ARG A 1 81 ? -2.674 11.395 -3.229 1.00 90.06 81 ARG A O 1
ATOM 617 N N . LEU A 1 82 ? -1.850 9.983 -1.684 1.00 90.25 82 LEU A N 1
ATOM 618 C CA . LEU A 1 82 ? -1.296 9.025 -2.634 1.00 90.25 82 LEU A CA 1
ATOM 619 C C . LEU A 1 82 ? -1.829 7.627 -2.368 1.00 90.25 82 LEU A C 1
ATOM 621 O O . LEU A 1 82 ? -2.337 7.323 -1.292 1.00 90.25 82 LEU A O 1
ATOM 625 N N . GLU A 1 83 ? -1.709 6.768 -3.364 1.00 88.62 83 GLU A N 1
ATOM 626 C CA . GLU A 1 83 ? -1.896 5.336 -3.183 1.00 88.62 83 GLU A CA 1
ATOM 627 C C . GLU A 1 83 ? -0.564 4.663 -2.860 1.00 88.62 83 GLU A C 1
ATOM 629 O O . GLU A 1 83 ? 0.500 5.228 -3.080 1.00 88.62 83 GLU A O 1
ATOM 634 N N . PHE A 1 84 ? -0.621 3.428 -2.389 1.00 92.50 84 PHE A N 1
ATOM 635 C CA . PHE A 1 84 ? 0.549 2.579 -2.219 1.00 92.50 84 PHE A CA 1
ATOM 636 C C . PHE A 1 84 ? 0.171 1.189 -2.698 1.00 92.50 84 PHE A C 1
ATOM 638 O O . PHE A 1 84 ? -0.547 0.483 -2.001 1.00 92.50 84 PHE A O 1
ATOM 645 N N . LYS A 1 85 ? 0.566 0.811 -3.909 1.00 89.88 85 LYS A N 1
ATOM 646 C CA . LYS A 1 85 ? 0.084 -0.397 -4.579 1.00 89.88 85 LYS A CA 1
ATOM 647 C C . LYS A 1 85 ? 1.229 -1.286 -5.006 1.00 89.88 85 LYS A C 1
ATOM 649 O O . LYS A 1 85 ? 2.268 -0.806 -5.449 1.00 89.88 85 LYS A O 1
ATOM 654 N N . PHE A 1 86 ? 0.971 -2.583 -4.925 1.00 92.00 86 PHE A N 1
ATOM 655 C CA . PHE A 1 86 ? 1.807 -3.603 -5.525 1.00 92.00 86 PHE A CA 1
ATOM 656 C C . PHE A 1 86 ? 1.115 -4.195 -6.742 1.00 92.00 86 PHE A C 1
ATOM 658 O O . PHE A 1 86 ? -0.091 -4.457 -6.727 1.00 92.00 86 PHE A O 1
ATOM 665 N N . MET A 1 87 ? 1.898 -4.455 -7.779 1.00 89.50 87 MET A N 1
ATOM 666 C CA . MET A 1 87 ? 1.474 -5.229 -8.937 1.00 89.50 87 MET A CA 1
ATOM 667 C C . MET A 1 87 ? 2.503 -6.297 -9.250 1.00 89.50 87 MET A C 1
ATOM 669 O O . MET A 1 87 ? 3.690 -6.125 -8.974 1.00 89.50 87 MET A O 1
ATOM 673 N N . ARG A 1 88 ? 2.045 -7.383 -9.861 1.00 90.94 88 ARG A N 1
ATOM 674 C CA . ARG A 1 88 ? 2.911 -8.400 -10.449 1.00 90.94 88 ARG A CA 1
ATOM 675 C C . ARG A 1 88 ? 2.867 -8.269 -11.963 1.00 90.94 88 ARG A C 1
ATOM 677 O O . ARG A 1 88 ? 1.769 -8.107 -12.507 1.00 90.94 88 ARG A O 1
ATOM 684 N N . PRO A 1 89 ? 4.021 -8.331 -12.639 1.00 89.12 89 PRO A N 1
ATOM 685 C CA . PRO A 1 89 ? 4.035 -8.393 -14.088 1.00 89.12 89 PRO A CA 1
ATOM 686 C C . PRO A 1 89 ? 3.391 -9.710 -14.567 1.00 89.12 89 PRO A C 1
ATOM 688 O O . PRO A 1 89 ? 3.251 -10.656 -13.778 1.00 89.12 89 PRO A O 1
ATOM 691 N N . PRO A 1 90 ? 2.977 -9.794 -15.842 1.00 87.38 90 PRO A N 1
ATOM 692 C CA . PRO A 1 90 ? 2.565 -11.054 -16.447 1.00 87.38 90 PRO A CA 1
ATOM 693 C C . PRO A 1 90 ? 3.642 -12.138 -16.323 1.00 87.38 90 PRO A C 1
ATOM 695 O O . PRO A 1 90 ? 4.832 -11.854 -16.182 1.00 87.38 90 PRO A O 1
ATOM 698 N N . ASN A 1 91 ? 3.228 -13.401 -16.415 1.00 84.81 91 ASN A N 1
ATOM 699 C CA . ASN A 1 91 ? 4.165 -14.520 -16.379 1.00 84.81 91 ASN A CA 1
ATOM 700 C C . ASN A 1 91 ? 5.206 -14.388 -17.501 1.00 84.81 91 ASN A C 1
ATOM 702 O O . ASN A 1 91 ? 4.849 -14.164 -18.654 1.00 84.81 91 ASN A O 1
ATOM 706 N N . GLY A 1 92 ? 6.483 -14.558 -17.156 1.00 85.31 92 GLY A N 1
ATOM 707 C CA . GLY A 1 92 ? 7.593 -14.432 -18.104 1.00 85.31 92 GLY A CA 1
ATOM 708 C C . GLY A 1 92 ? 8.043 -12.994 -18.384 1.00 85.31 92 GLY A C 1
ATOM 709 O O . GLY A 1 92 ? 9.020 -12.826 -19.101 1.00 85.31 92 GLY A O 1
ATOM 710 N N . VAL A 1 93 ? 7.390 -11.981 -17.801 1.00 88.00 93 VAL A N 1
ATOM 711 C CA . VAL A 1 93 ? 7.794 -10.570 -17.895 1.00 88.00 93 VAL A CA 1
ATOM 712 C C . VAL A 1 93 ? 8.459 -10.152 -16.586 1.00 88.00 93 VAL A C 1
ATOM 714 O O . VAL A 1 93 ? 7.914 -10.358 -15.501 1.00 88.00 93 VAL A O 1
ATOM 717 N N . THR A 1 94 ? 9.640 -9.548 -16.665 1.00 88.88 94 THR A N 1
ATOM 718 C CA . THR A 1 94 ? 10.318 -8.986 -15.489 1.00 88.88 94 THR A CA 1
ATOM 719 C C . THR A 1 94 ? 9.659 -7.679 -15.046 1.00 88.88 94 THR A C 1
ATOM 721 O O . THR A 1 94 ? 9.070 -6.955 -15.853 1.00 88.88 94 THR A O 1
ATOM 724 N N . ALA A 1 95 ? 9.792 -7.297 -13.770 1.00 87.56 95 ALA A N 1
ATOM 725 C CA . ALA A 1 95 ? 9.245 -6.018 -13.304 1.00 87.56 95 ALA A CA 1
ATOM 726 C C . ALA A 1 95 ? 9.868 -4.813 -14.038 1.00 87.56 95 ALA A C 1
ATOM 728 O O . ALA A 1 95 ? 9.215 -3.786 -14.225 1.00 87.56 95 ALA A O 1
ATOM 729 N N . ARG A 1 96 ? 11.117 -4.944 -14.501 1.00 86.81 96 ARG A N 1
ATOM 730 C CA . ARG A 1 96 ? 11.796 -3.912 -15.294 1.00 86.81 96 ARG A CA 1
ATOM 731 C C . ARG A 1 96 ? 11.228 -3.794 -16.708 1.00 86.81 96 ARG A C 1
ATOM 733 O O . ARG A 1 96 ? 11.002 -2.677 -17.157 1.00 86.81 96 ARG A O 1
ATOM 740 N N . GLU A 1 97 ? 10.989 -4.911 -17.395 1.00 86.56 97 GLU A N 1
ATOM 741 C CA . GLU A 1 97 ? 10.350 -4.908 -18.722 1.00 86.56 97 GLU A CA 1
ATOM 742 C C . GLU A 1 97 ? 8.938 -4.327 -18.650 1.00 86.56 97 GLU A C 1
ATOM 744 O O . GLU A 1 97 ? 8.573 -3.496 -19.476 1.00 86.56 97 GLU A O 1
ATOM 749 N N . PHE A 1 98 ? 8.187 -4.675 -17.603 1.00 84.88 98 PHE A N 1
ATOM 750 C CA . PHE A 1 98 ? 6.861 -4.117 -17.353 1.00 84.88 98 PHE A CA 1
ATOM 751 C C . PHE A 1 98 ? 6.873 -2.583 -17.254 1.00 84.88 98 PHE A C 1
ATOM 753 O O . PHE A 1 98 ? 6.040 -1.908 -17.859 1.00 84.88 98 PHE A O 1
ATOM 760 N N . LEU A 1 99 ? 7.832 -2.025 -16.505 1.00 81.56 99 LEU A N 1
ATOM 761 C CA . LEU A 1 99 ? 7.991 -0.574 -16.372 1.00 81.56 99 LEU A CA 1
ATOM 762 C C . LEU A 1 99 ? 8.492 0.083 -17.664 1.00 81.56 99 LEU A C 1
ATOM 764 O O . LEU A 1 99 ? 8.036 1.173 -18.000 1.00 81.56 99 LEU A O 1
ATOM 768 N N . ALA A 1 100 ? 9.394 -0.570 -18.403 1.00 84.00 100 ALA A N 1
ATOM 769 C CA . ALA A 1 100 ? 9.889 -0.067 -19.686 1.00 84.00 100 ALA A CA 1
ATOM 770 C C . ALA A 1 100 ? 8.771 0.026 -20.738 1.00 84.00 100 ALA A C 1
ATOM 772 O O . ALA A 1 100 ? 8.742 0.972 -21.522 1.00 84.00 100 ALA A O 1
ATOM 773 N N . ALA A 1 101 ? 7.811 -0.899 -20.690 1.00 79.75 101 ALA A N 1
ATOM 774 C CA . ALA A 1 101 ? 6.583 -0.862 -21.479 1.00 79.75 101 ALA A CA 1
ATOM 775 C C . ALA A 1 101 ? 5.536 0.139 -20.943 1.00 79.75 101 ALA A C 1
ATOM 777 O O . ALA A 1 101 ? 4.398 0.130 -21.394 1.00 79.75 101 ALA A O 1
ATOM 778 N N . LYS A 1 102 ? 5.877 0.975 -19.949 1.00 71.81 102 LYS A N 1
ATOM 779 C CA . LYS A 1 102 ? 5.005 2.000 -19.339 1.00 71.81 102 LYS A CA 1
ATOM 780 C C . LYS A 1 102 ? 3.632 1.485 -18.878 1.00 71.81 102 LYS A C 1
ATOM 782 O O . LYS A 1 102 ? 2.664 2.241 -18.833 1.00 71.81 102 LYS A O 1
ATOM 787 N N . GLY A 1 103 ? 3.557 0.213 -18.483 1.00 63.06 103 GLY A N 1
ATOM 788 C CA . GLY A 1 103 ? 2.304 -0.398 -18.046 1.00 63.06 103 GLY A CA 1
ATOM 789 C C . GLY A 1 103 ? 1.332 -0.744 -19.180 1.00 63.06 103 GLY A C 1
ATOM 790 O O . GLY A 1 103 ? 0.168 -0.994 -18.887 1.00 63.06 103 GLY A O 1
ATOM 791 N N . ASP A 1 104 ? 1.797 -0.823 -20.434 1.00 60.72 104 ASP A N 1
ATOM 792 C CA . ASP A 1 104 ? 1.032 -1.377 -21.570 1.00 60.72 104 ASP A CA 1
ATOM 793 C C . ASP A 1 104 ? 0.720 -2.879 -21.398 1.00 60.72 104 ASP A C 1
ATOM 795 O O . ASP A 1 104 ? -0.043 -3.472 -22.160 1.00 60.72 104 ASP A O 1
ATOM 799 N N . HIS A 1 105 ? 1.295 -3.509 -20.374 1.00 61.03 105 HIS A N 1
ATOM 800 C CA . HIS A 1 105 ? 0.960 -4.855 -19.941 1.00 61.03 105 HIS A CA 1
ATOM 801 C C . HIS A 1 105 ? -0.068 -4.836 -18.802 1.00 61.03 105 HIS A C 1
ATOM 803 O O . HIS A 1 105 ? 0.078 -4.096 -17.827 1.00 61.03 105 HIS A O 1
ATOM 809 N N . ASP A 1 106 ? -1.050 -5.739 -18.865 1.00 71.38 106 ASP A N 1
ATOM 810 C CA . ASP A 1 106 ? -2.008 -5.964 -17.779 1.00 71.38 106 ASP A CA 1
ATOM 811 C C . ASP A 1 106 ? -1.318 -6.616 -16.569 1.00 71.38 106 ASP A C 1
ATOM 813 O O . ASP A 1 106 ? -1.200 -7.839 -16.444 1.00 71.38 106 ASP A O 1
ATOM 817 N N . GLY A 1 107 ? -0.827 -5.775 -15.659 1.00 78.06 107 GLY A N 1
ATOM 818 C CA . GLY A 1 107 ? -0.287 -6.201 -14.374 1.00 78.06 107 GLY A CA 1
ATOM 819 C C . GLY A 1 107 ? -1.386 -6.741 -13.459 1.00 78.06 107 GLY A C 1
ATOM 820 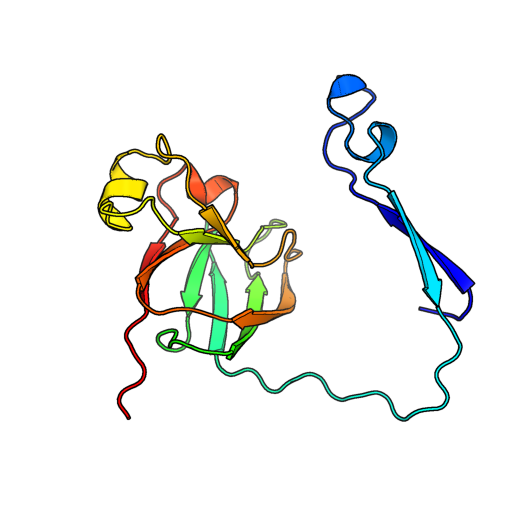O O . GLY A 1 107 ? -2.504 -6.228 -13.418 1.00 78.06 107 GLY A O 1
ATOM 821 N N . ARG A 1 108 ? -1.067 -7.765 -12.666 1.00 87.69 108 ARG A N 1
ATOM 822 C CA . ARG A 1 108 ? -2.004 -8.324 -11.682 1.00 87.69 108 ARG A CA 1
ATOM 823 C C . ARG A 1 108 ? -1.888 -7.556 -10.361 1.00 87.69 108 ARG A C 1
ATOM 825 O O . ARG A 1 108 ? -0.790 -7.520 -9.800 1.00 87.69 108 ARG A O 1
ATOM 832 N N . PRO A 1 109 ? -2.975 -6.975 -9.818 1.00 88.00 109 PRO A N 1
ATOM 833 C CA . PRO A 1 109 ? -2.940 -6.334 -8.506 1.00 88.00 109 PRO A CA 1
ATOM 834 C C . PRO A 1 109 ? -2.502 -7.314 -7.412 1.00 88.00 109 PRO A C 1
ATOM 836 O O . PRO A 1 109 ? -3.001 -8.436 -7.345 1.00 88.00 109 PRO A O 1
ATOM 839 N N . ALA A 1 110 ? -1.595 -6.877 -6.540 1.00 91.56 110 ALA A N 1
ATOM 840 C CA . ALA A 1 110 ? -1.009 -7.695 -5.475 1.00 91.56 110 ALA A CA 1
ATOM 841 C C . ALA A 1 110 ? -1.137 -7.051 -4.082 1.00 91.56 110 ALA A C 1
ATOM 843 O O . ALA A 1 110 ? -0.346 -7.309 -3.179 1.00 91.56 110 ALA A O 1
ATOM 844 N N . GLY A 1 111 ? -2.154 -6.206 -3.909 1.00 91.50 111 GLY A N 1
ATOM 845 C CA . GLY A 1 111 ? -2.469 -5.547 -2.644 1.00 91.50 111 GLY A CA 1
ATOM 846 C C . GLY A 1 111 ? -1.925 -4.125 -2.533 1.00 91.50 111 GLY A C 1
ATOM 847 O O . GLY A 1 111 ? -1.476 -3.520 -3.510 1.00 91.50 111 GLY A O 1
ATOM 848 N N . GLY A 1 112 ? -2.023 -3.572 -1.323 1.00 92.50 112 GLY A N 1
ATOM 849 C CA . GLY A 1 112 ? -1.658 -2.191 -1.027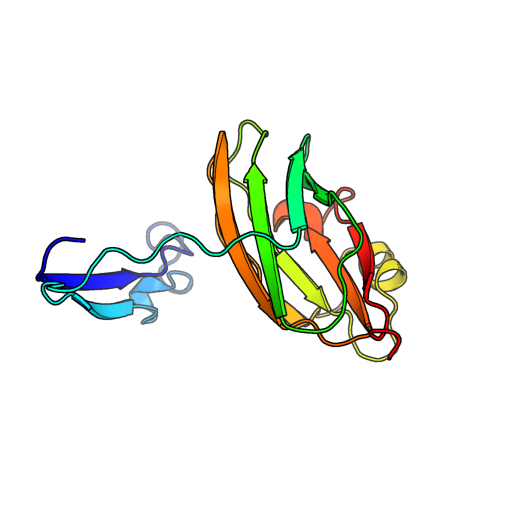 1.00 92.50 112 GLY A CA 1
ATOM 850 C C . GLY A 1 112 ? -2.763 -1.403 -0.324 1.00 92.50 112 GLY A C 1
ATOM 851 O O . GLY A 1 112 ? -3.611 -1.962 0.369 1.00 92.50 112 GLY A O 1
ATOM 852 N N . LEU A 1 113 ? -2.727 -0.086 -0.491 1.00 92.25 113 LEU A N 1
ATOM 853 C CA . LEU A 1 113 ? -3.629 0.904 0.074 1.00 92.25 113 LEU A CA 1
ATOM 854 C C . LEU A 1 113 ? -4.120 1.819 -1.053 1.00 92.25 113 LEU A C 1
ATOM 856 O O . LEU A 1 113 ? -3.324 2.439 -1.757 1.00 92.25 113 LEU A O 1
ATOM 860 N N . SER A 1 114 ? -5.440 1.941 -1.191 1.00 86.19 114 SER A N 1
ATOM 861 C CA . SER A 1 114 ? -6.081 2.871 -2.134 1.00 86.19 114 SER A CA 1
ATOM 862 C C . SER A 1 114 ? -5.976 4.333 -1.703 1.00 86.19 114 SER A C 1
ATOM 864 O O . SER A 1 114 ? -6.333 5.232 -2.453 1.00 86.19 114 SER A O 1
ATOM 866 N N . SER A 1 115 ? -5.534 4.587 -0.472 1.00 87.88 115 SER A N 1
ATOM 867 C CA . SER A 1 115 ? -5.297 5.933 0.014 1.00 87.88 115 SER A CA 1
ATOM 868 C C . SER A 1 115 ? -4.390 5.926 1.238 1.00 87.88 115 SER A C 1
ATOM 870 O O . SER A 1 115 ? -4.712 5.336 2.266 1.00 87.88 115 SER A O 1
ATOM 872 N N . VAL A 1 116 ? -3.339 6.727 1.165 1.00 93.50 116 VAL A N 1
ATOM 873 C CA . VAL A 1 116 ? -2.485 7.145 2.270 1.00 93.50 116 VAL A CA 1
ATOM 874 C C . VAL A 1 116 ? -2.565 8.676 2.309 1.00 93.50 116 VAL A C 1
ATOM 876 O O . VAL A 1 116 ? -2.019 9.340 1.423 1.00 93.50 116 VAL A O 1
ATOM 879 N N . PRO A 1 117 ? -3.334 9.270 3.243 1.00 93.81 117 PRO A N 1
ATOM 880 C CA . PRO A 1 117 ? -3.484 10.723 3.297 1.00 93.81 117 PRO A CA 1
ATOM 881 C C . PRO A 1 117 ? -2.143 11.433 3.529 1.00 93.81 117 PRO A C 1
ATOM 883 O O . PRO A 1 117 ? -1.222 10.847 4.095 1.00 93.81 117 PRO A O 1
ATOM 886 N N . GLN A 1 118 ? -2.052 12.695 3.107 1.00 94.06 118 GLN A N 1
ATOM 887 C CA . GLN A 1 118 ? -0.889 13.553 3.348 1.00 94.06 118 GLN A CA 1
ATOM 888 C C . GLN A 1 118 ? -0.509 13.556 4.835 1.00 94.06 118 GLN A C 1
ATOM 890 O O . GLN A 1 118 ? -1.373 13.740 5.692 1.00 94.06 118 GLN A O 1
ATOM 895 N N . GLY A 1 119 ? 0.779 13.364 5.127 1.00 94.56 119 GLY A N 1
ATOM 896 C CA . GLY A 1 119 ? 1.333 13.397 6.483 1.00 94.56 119 GLY A CA 1
ATOM 897 C C . GLY A 1 119 ? 0.904 12.234 7.381 1.00 94.56 119 GLY A C 1
ATOM 898 O O . GLY A 1 119 ? 1.234 12.227 8.565 1.00 94.56 119 GLY A O 1
ATOM 899 N N . MET A 1 120 ? 0.160 11.256 6.856 1.00 96.44 120 MET A N 1
ATOM 900 C CA . MET A 1 120 ? -0.391 10.169 7.659 1.00 96.44 120 MET A CA 1
ATOM 901 C C . MET A 1 120 ? 0.426 8.887 7.545 1.00 96.44 120 MET A C 1
ATOM 903 O O . MET A 1 120 ? 1.039 8.573 6.524 1.00 96.44 120 MET A O 1
ATOM 907 N N . THR A 1 121 ? 0.361 8.105 8.621 1.00 96.50 121 THR A N 1
ATOM 908 C CA . THR A 1 121 ? 0.835 6.724 8.667 1.00 96.50 121 THR A CA 1
ATOM 909 C C . THR A 1 121 ? -0.353 5.768 8.607 1.00 96.50 121 THR A C 1
ATOM 911 O O . THR A 1 121 ? -1.311 5.916 9.367 1.00 96.50 121 THR A O 1
ATOM 914 N N . VAL A 1 122 ? -0.261 4.743 7.763 1.00 95.56 122 VAL A N 1
ATOM 915 C CA . VAL A 1 122 ? -1.232 3.648 7.669 1.00 95.56 122 VAL A CA 1
ATOM 916 C C . VAL A 1 122 ? -0.490 2.314 7.719 1.00 95.56 122 VAL A C 1
ATOM 918 O O . VAL A 1 122 ? 0.558 2.157 7.101 1.00 95.56 122 VAL A O 1
ATOM 921 N N . THR A 1 123 ? -1.032 1.336 8.441 1.00 95.50 123 THR A N 1
ATOM 922 C CA . THR A 1 123 ? -0.476 -0.023 8.484 1.00 95.50 123 THR A CA 1
ATOM 923 C C . THR A 1 123 ?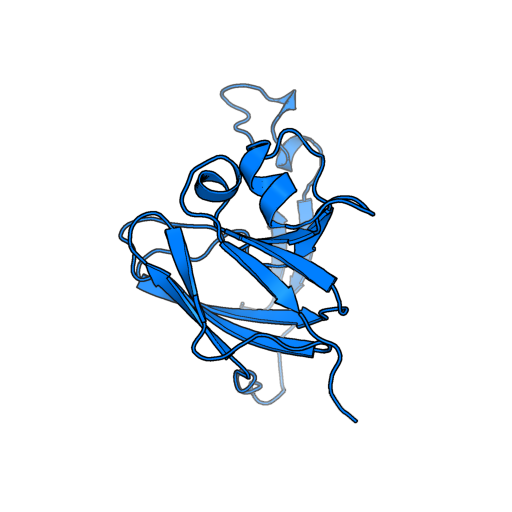 -1.294 -0.938 7.587 1.00 95.50 123 THR A C 1
ATOM 925 O O . THR A 1 123 ? -2.521 -0.951 7.668 1.00 95.50 123 THR A O 1
ATOM 928 N N . THR A 1 124 ? -0.615 -1.720 6.753 1.00 95.44 124 THR A N 1
ATOM 929 C CA . THR A 1 124 ? -1.226 -2.765 5.927 1.00 95.44 124 THR A CA 1
ATOM 930 C C . THR A 1 124 ? -0.545 -4.105 6.167 1.00 95.44 124 THR A C 1
ATOM 932 O O . THR A 1 124 ? 0.546 -4.177 6.735 1.00 95.44 124 THR A O 1
ATOM 935 N N . THR A 1 125 ? -1.197 -5.187 5.765 1.00 95.94 125 THR A N 1
ATOM 936 C CA . THR A 1 125 ? -0.598 -6.518 5.770 1.00 95.94 125 THR A CA 1
ATOM 937 C C . THR A 1 125 ? -0.794 -7.162 4.416 1.00 95.94 125 THR A C 1
ATOM 939 O O . THR A 1 125 ? -1.902 -7.147 3.885 1.00 95.94 125 THR A O 1
ATOM 942 N N . ILE A 1 126 ? 0.290 -7.698 3.862 1.00 95.12 126 ILE A N 1
ATOM 943 C CA . ILE A 1 126 ? 0.311 -8.300 2.532 1.00 95.12 126 ILE A CA 1
ATOM 944 C C . ILE A 1 126 ? 1.013 -9.648 2.628 1.00 95.12 126 ILE A C 1
ATOM 946 O O . ILE A 1 126 ? 2.055 -9.766 3.273 1.00 95.12 126 ILE A O 1
ATOM 950 N N . ASP A 1 127 ? 0.428 -10.658 1.996 1.00 95.69 127 ASP A N 1
ATOM 951 C CA . ASP A 1 127 ? 1.015 -11.984 1.866 1.00 95.69 127 ASP A CA 1
ATOM 952 C C . ASP A 1 127 ? 1.738 -12.062 0.518 1.00 95.69 127 ASP A C 1
ATOM 954 O O . ASP A 1 127 ? 1.109 -12.119 -0.539 1.00 95.69 127 ASP A O 1
ATOM 958 N N . PHE A 1 128 ? 3.070 -12.004 0.550 1.00 95.25 128 PHE A N 1
ATOM 959 C CA . PHE A 1 128 ? 3.883 -12.025 -0.662 1.00 95.25 128 PHE A CA 1
ATOM 960 C C . PHE A 1 128 ? 4.285 -13.443 -1.039 1.00 95.25 128 PHE A C 1
ATOM 962 O O . PHE A 1 128 ? 4.911 -14.161 -0.259 1.00 95.25 128 PHE A O 1
ATOM 969 N N . GLU A 1 129 ? 4.031 -13.822 -2.282 1.00 94.31 129 GLU A N 1
ATOM 970 C CA . GLU A 1 129 ? 4.714 -14.964 -2.879 1.00 94.31 129 GLU A CA 1
ATOM 971 C C . GLU A 1 129 ? 6.069 -14.521 -3.454 1.00 94.31 129 GLU A C 1
ATOM 973 O O . GLU A 1 129 ? 6.213 -13.358 -3.844 1.00 94.31 129 GLU A O 1
ATOM 978 N N . PRO A 1 130 ? 7.051 -15.427 -3.564 1.00 93.88 130 PRO A N 1
ATOM 979 C CA . PRO A 1 130 ? 8.286 -15.159 -4.294 1.00 93.88 130 PRO A CA 1
ATOM 980 C C . PRO A 1 130 ? 8.017 -14.714 -5.739 1.00 93.88 130 PRO A C 1
ATOM 982 O O . PRO A 1 130 ? 7.092 -15.208 -6.388 1.00 93.88 130 PRO A O 1
ATOM 985 N N . GLY A 1 131 ? 8.835 -13.795 -6.252 1.00 92.12 131 GLY A N 1
ATOM 986 C CA . GLY A 1 131 ? 8.782 -13.353 -7.646 1.00 92.12 131 GLY A CA 1
ATOM 987 C C . GLY A 1 131 ? 8.934 -11.848 -7.836 1.00 92.12 131 GLY A C 1
ATOM 988 O O . GLY A 1 131 ? 9.367 -11.126 -6.939 1.00 92.12 131 GLY A O 1
ATOM 989 N N . GLU A 1 132 ? 8.580 -11.396 -9.034 1.00 92.56 132 GLU A N 1
ATOM 990 C CA . GLU A 1 132 ? 8.719 -10.013 -9.488 1.00 92.56 132 GLU A CA 1
ATOM 991 C C . GLU A 1 132 ? 7.533 -9.149 -9.055 1.00 92.56 132 GLU A C 1
ATOM 993 O O . GLU A 1 132 ? 6.374 -9.566 -9.155 1.00 92.56 132 GLU A O 1
ATOM 998 N N . TYR A 1 133 ? 7.825 -7.928 -8.608 1.00 92.25 133 TYR A N 1
ATOM 999 C CA . TYR A 1 133 ? 6.823 -6.949 -8.209 1.00 92.25 133 TYR A CA 1
ATOM 1000 C C . TYR A 1 133 ? 7.203 -5.537 -8.654 1.00 92.25 133 TYR A C 1
ATOM 1002 O O . TYR A 1 133 ? 8.372 -5.155 -8.722 1.00 92.25 133 TYR A O 1
ATOM 1010 N N . ILE A 1 134 ? 6.167 -4.740 -8.890 1.00 90.00 134 ILE A N 1
ATOM 1011 C CA . ILE A 1 134 ? 6.230 -3.291 -9.024 1.00 90.00 134 ILE A CA 1
ATOM 1012 C C . ILE A 1 134 ? 5.554 -2.694 -7.795 1.00 90.00 134 ILE A C 1
ATOM 1014 O O . ILE A 1 134 ? 4.468 -3.139 -7.417 1.00 90.00 134 ILE A O 1
ATOM 1018 N N . VAL A 1 135 ? 6.168 -1.678 -7.188 1.00 90.56 135 VAL A N 1
ATOM 1019 C CA . VAL A 1 135 ? 5.513 -0.817 -6.198 1.00 90.56 135 VAL A CA 1
ATOM 1020 C C . VAL A 1 135 ? 5.425 0.606 -6.722 1.00 90.56 135 VAL A C 1
ATOM 1022 O O . VAL A 1 135 ? 6.374 1.128 -7.313 1.00 90.56 135 VAL A O 1
ATOM 1025 N N . GLY A 1 136 ? 4.286 1.238 -6.471 1.00 82.69 136 GLY A N 1
ATOM 1026 C CA . GLY A 1 136 ? 4.069 2.631 -6.815 1.00 82.69 136 GLY A CA 1
ATOM 1027 C C . GLY A 1 136 ? 2.723 3.161 -6.332 1.00 82.69 136 GLY A C 1
ATOM 1028 O O . GLY A 1 136 ? 1.929 2.465 -5.703 1.00 82.69 136 GLY A O 1
ATOM 1029 N N . THR A 1 137 ? 2.472 4.419 -6.645 1.00 77.06 137 THR A N 1
ATOM 1030 C CA . THR A 1 137 ? 1.176 5.095 -6.583 1.00 77.06 137 THR A CA 1
ATOM 1031 C C . THR A 1 137 ? 0.454 4.938 -7.939 1.00 77.06 137 THR A C 1
ATOM 1033 O O . THR A 1 137 ? 1.102 4.623 -8.933 1.00 77.06 137 THR A O 1
ATOM 1036 N N . TRP A 1 138 ? -0.868 5.158 -8.051 1.00 63.81 138 TRP A N 1
ATOM 1037 C CA . TRP A 1 138 ? -1.552 5.089 -9.366 1.00 63.81 138 TRP A CA 1
ATOM 1038 C C . TRP A 1 138 ? -0.911 5.988 -10.426 1.00 63.81 138 TRP A C 1
ATOM 1040 O O . TRP A 1 138 ? -0.709 5.560 -11.560 1.00 63.81 138 TRP A O 1
ATOM 1050 N N . ALA A 1 139 ? -0.574 7.222 -10.038 1.00 56.28 139 ALA A N 1
ATOM 1051 C CA . ALA A 1 139 ? 0.115 8.165 -10.907 1.00 56.28 139 ALA A CA 1
ATOM 1052 C C . ALA A 1 139 ? 1.506 7.635 -11.283 1.00 56.28 139 ALA A C 1
ATOM 1054 O O . ALA A 1 139 ? 1.881 7.687 -12.447 1.00 56.28 139 ALA A O 1
ATOM 1055 N N . SER A 1 140 ? 2.244 7.035 -10.345 1.00 53.84 140 SER A N 1
ATOM 1056 C CA . SER A 1 140 ? 3.584 6.527 -10.649 1.00 53.84 140 SER A CA 1
ATOM 1057 C C . SER A 1 140 ? 3.577 5.226 -11.440 1.00 53.84 140 SER A C 1
ATOM 1059 O O . SER A 1 140 ? 4.536 4.964 -12.145 1.00 53.84 140 SER A O 1
ATOM 1061 N N . ILE A 1 141 ? 2.559 4.369 -11.352 1.00 53.00 141 ILE A N 1
ATOM 1062 C CA . ILE A 1 141 ? 2.537 3.095 -12.099 1.00 53.00 141 ILE A CA 1
ATOM 1063 C C . ILE A 1 141 ? 2.483 3.336 -13.618 1.00 53.00 141 ILE A C 1
ATOM 1065 O O . ILE A 1 141 ? 2.899 2.477 -14.390 1.00 53.00 141 ILE A O 1
ATOM 1069 N N . ARG A 1 142 ? 2.055 4.533 -14.039 1.00 52.41 142 ARG A N 1
ATOM 1070 C CA . ARG A 1 142 ? 2.082 4.997 -15.435 1.00 52.41 142 ARG A CA 1
ATOM 1071 C C . ARG A 1 142 ? 3.210 6.004 -15.737 1.00 52.41 142 ARG A C 1
ATOM 1073 O O . ARG A 1 142 ? 3.287 6.496 -16.860 1.00 52.41 142 ARG A O 1
ATOM 1080 N N . HIS A 1 143 ? 4.078 6.314 -14.765 1.00 52.38 143 HIS A N 1
ATOM 1081 C CA . HIS A 1 143 ? 5.142 7.330 -14.854 1.00 52.38 143 HIS A CA 1
ATOM 1082 C C . HIS A 1 143 ? 6.468 6.865 -14.195 1.00 52.38 143 HIS A C 1
ATOM 1084 O O . HIS A 1 143 ? 6.579 5.763 -13.670 1.00 52.38 143 HIS A O 1
ATOM 1090 N N . GLU A 1 144 ? 7.523 7.679 -14.254 1.00 58.41 144 GLU A N 1
ATOM 1091 C CA . GLU A 1 144 ? 8.919 7.269 -13.988 1.00 58.41 144 GLU A CA 1
ATOM 1092 C C . GLU A 1 144 ? 9.267 6.962 -12.515 1.00 58.41 144 GLU A C 1
ATOM 1094 O O . GLU A 1 144 ? 10.379 6.524 -12.226 1.00 58.41 144 GLU A O 1
ATOM 1099 N N . THR A 1 145 ? 8.343 7.145 -11.565 1.00 62.50 145 THR A N 1
ATOM 1100 C CA . THR A 1 145 ? 8.637 7.043 -10.120 1.00 62.50 145 THR A CA 1
ATOM 1101 C C . THR A 1 145 ? 8.297 5.691 -9.479 1.00 62.50 145 THR A C 1
ATOM 1103 O O . THR A 1 145 ? 8.487 5.507 -8.273 1.00 62.50 145 THR A O 1
ATOM 1106 N N . SER A 1 146 ? 7.832 4.714 -10.265 1.00 65.81 146 SER A N 1
ATOM 1107 C CA . SER A 1 146 ? 7.630 3.336 -9.791 1.00 65.81 146 SER A CA 1
ATOM 1108 C C . SER A 1 146 ? 8.938 2.567 -9.638 1.00 65.81 146 SER A C 1
ATOM 1110 O O . SER A 1 146 ? 9.907 2.793 -10.360 1.00 65.81 146 SER A O 1
ATOM 1112 N N . ARG A 1 147 ? 8.960 1.601 -8.712 1.00 74.94 147 ARG A N 1
ATOM 1113 C CA . ARG A 1 147 ? 10.140 0.763 -8.459 1.00 74.94 147 ARG A CA 1
ATOM 1114 C C . ARG A 1 147 ? 9.844 -0.705 -8.723 1.00 74.94 147 ARG A C 1
ATOM 1116 O O . ARG A 1 147 ? 8.887 -1.258 -8.183 1.00 74.94 147 ARG A O 1
ATOM 1123 N N . ALA A 1 148 ? 10.711 -1.331 -9.512 1.00 76.44 148 ALA A N 1
ATOM 1124 C CA . ALA A 1 148 ? 10.784 -2.777 -9.665 1.00 76.44 148 ALA A CA 1
ATOM 1125 C C . ALA A 1 148 ? 11.588 -3.388 -8.513 1.00 76.44 148 ALA A C 1
ATOM 1127 O O . ALA A 1 148 ? 12.602 -2.826 -8.091 1.00 76.44 148 ALA A O 1
ATOM 1128 N N . PHE A 1 149 ? 11.157 -4.543 -8.019 1.00 80.19 149 PHE A N 1
ATOM 1129 C CA . PHE A 1 149 ? 11.935 -5.339 -7.079 1.00 80.19 149 PHE A CA 1
ATOM 1130 C C . PHE A 1 149 ? 11.533 -6.813 -7.148 1.00 80.19 149 PHE A C 1
ATOM 1132 O O . PHE A 1 149 ? 10.400 -7.169 -7.473 1.00 80.19 149 PHE A O 1
ATOM 1139 N N . THR A 1 150 ? 12.480 -7.670 -6.785 1.00 80.25 150 THR A N 1
ATOM 1140 C CA . THR A 1 150 ? 12.282 -9.115 -6.700 1.00 80.25 150 THR A CA 1
ATOM 1141 C C . THR A 1 150 ? 12.156 -9.513 -5.235 1.00 80.25 150 THR A C 1
ATOM 1143 O O . THR A 1 150 ? 13.035 -9.221 -4.422 1.00 80.25 150 THR A O 1
ATOM 1146 N N . ILE A 1 151 ? 11.076 -10.208 -4.886 1.00 80.62 151 ILE A N 1
ATOM 1147 C CA . ILE A 1 151 ? 10.939 -10.859 -3.585 1.00 80.62 151 ILE A CA 1
ATOM 1148 C C . ILE A 1 151 ? 11.552 -12.251 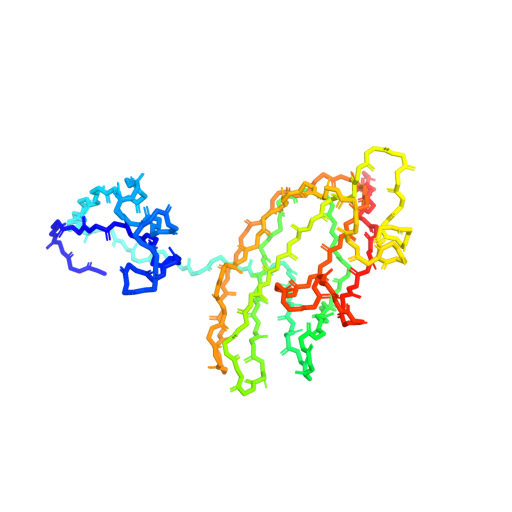-3.687 1.00 80.62 151 ILE A C 1
ATOM 1150 O O . ILE A 1 151 ? 11.021 -13.142 -4.353 1.00 80.62 151 ILE A O 1
ATOM 1154 N N . ALA A 1 152 ? 12.674 -12.439 -2.999 1.00 71.38 152 ALA A N 1
ATOM 1155 C CA . ALA A 1 152 ? 13.348 -13.726 -2.930 1.00 71.38 152 ALA A CA 1
ATOM 1156 C C . ALA A 1 152 ? 12.570 -14.735 -2.066 1.00 71.38 152 ALA A C 1
ATOM 1158 O O . ALA A 1 152 ? 11.837 -14.375 -1.136 1.00 71.38 152 ALA A O 1
ATOM 1159 N N . HIS A 1 153 ? 12.794 -16.025 -2.330 1.00 60.12 153 HIS A N 1
ATOM 1160 C CA . HIS A 1 153 ? 12.400 -17.087 -1.408 1.00 60.12 153 HIS A CA 1
ATOM 1161 C C . HIS A 1 153 ? 13.027 -16.845 -0.030 1.00 60.12 153 HIS A C 1
ATOM 1163 O O . HIS A 1 153 ? 14.209 -16.503 0.073 1.00 60.12 153 HIS A O 1
ATOM 1169 N N . ARG A 1 154 ? 12.256 -17.072 1.042 1.00 58.19 154 ARG A N 1
ATOM 1170 C CA . ARG A 1 154 ? 12.838 -17.180 2.385 1.00 58.19 154 ARG A CA 1
ATOM 1171 C C . ARG A 1 154 ? 13.878 -18.299 2.345 1.00 58.19 154 ARG A C 1
ATOM 1173 O O . ARG A 1 154 ? 13.524 -19.442 2.057 1.00 58.19 154 ARG A O 1
ATOM 1180 N N . ARG A 1 155 ? 15.145 -17.973 2.617 1.00 50.50 155 ARG A N 1
ATOM 1181 C CA . ARG A 1 155 ? 16.138 -19.005 2.931 1.00 50.50 155 ARG A CA 1
ATOM 1182 C C . ARG A 1 155 ? 15.633 -19.731 4.179 1.00 50.50 155 ARG A C 1
ATOM 1184 O O . ARG A 1 155 ? 15.262 -19.065 5.147 1.00 50.50 155 ARG A O 1
ATOM 1191 N N . ARG A 1 156 ? 15.492 -21.053 4.065 1.00 43.75 156 ARG A N 1
ATOM 1192 C CA . ARG A 1 156 ? 15.168 -21.932 5.191 1.00 43.75 156 ARG A CA 1
ATOM 1193 C C . ARG A 1 156 ? 16.323 -21.952 6.178 1.00 43.75 156 ARG A C 1
ATOM 1195 O O . ARG A 1 156 ? 17.475 -21.842 5.702 1.00 43.75 156 ARG A O 1
#

Secondary structure (DSSP, 8-state):
--SEEEEEE---S-TTT-GGG-TTTTT-EEEEEEPPP-SPPPPPPPPSEEEEEETTTEEEESS---SEEEEEEEEE-SSS-EEEEEEEPPTT--HHHHHHTTT-S-PEEEEEEEEE-TT-EEEEEEEEPSEEEEEE-HHHHTSTT-EEEEEPPPP-

Foldseek 3Di:
DPFDKDKDADQFDDVVVPVVRGCRSVPRIDIDGDDDDPDDDDDDDDFPWEWEQDDPWAIDIPDDDAAFKGKYKYFYQDPAKWWKWKWAFPPPAALVNCVVVLNPGDTHTQDTGLTDGHGHIDIDMGHDDFFKMKITTPVPSNHDRIDIDTHHHPDD

Radius of gyration: 17.86 Å; chains: 1; bounding box: 41×39×47 Å

pLDDT: mean 86.68, std 11.71, range [43.75, 97.94]